Protein AF-A0A8S8XUP2-F1 (afdb_monomer)

Radius of gyration: 16.98 Å; Cα contacts (8 Å, |Δi|>4): 283; chains: 1; bounding box: 31×37×53 Å

Sequence (167 aa):
MHSVTLIAQPRSKTPFAKVSAMKTGKYEPRNSGTFGVMWFTDFGDKFWEACQGVDDSPKLRLRESGFDEMDWSVSFRFAGFKARITSVKYKGFFGKPGNSYMELKIGTQNPNDLMVFLQAFVEKFETPPWIMNNWKKLKLNVDLVKKKLYPNGPKEWEEKLQKKKLR

Mean predicted aligned error: 11.58 Å

Solvent-accessible surface area (backbone atoms only — not comparable to full-atom values): 9186 Å² total; per-residue (Å²): 120,43,71,50,71,42,44,28,44,36,87,36,66,46,42,25,28,35,46,69,38,25,60,76,25,42,89,45,79,35,97,72,80,92,74,67,49,30,53,44,14,44,60,47,49,45,50,48,57,42,42,55,75,72,20,95,75,52,41,39,31,53,75,50,70,55,94,48,56,51,36,34,34,36,39,38,40,40,84,78,35,44,34,34,44,31,37,44,64,82,50,84,74,86,93,53,35,83,31,32,38,35,39,37,41,38,33,26,82,51,63,66,60,52,51,54,51,51,52,57,41,50,70,66,36,100,69,70,59,47,71,56,89,49,56,70,64,50,49,57,49,48,58,52,48,45,50,70,77,33,77,86,54,76,63,74,58,55,53,53,53,51,60,60,71,74,106

pLDDT: mean 73.1, std 15.46, range [37.91, 91.94]

Secondary structure (DSSP, 8-state):
-EEEEEEE--S-S--EEEHHHHHTT---EES--SSSEEE-HHHHHHHHHHHHTT-SSPEEEEEEE-SSTT-EEEEEEETTEEEEEEEEE-SS-SS-GGGEEEEEEEEES-HHHHHHHHHHHHTT-SS--B--TTHHHHHHHHHHHHHHH-TT-SHHHHHHHHHHHT-

Nearest PDB structures (foldseek):
  6sh3-assembly1_A  TM=3.585E-01  e=3.087E-02  Saccharomyces cerevisiae
  5ygv-assembly1_A  TM=3.810E-01  e=2.796E-01  Arabidopsis thaliana
  6sh5-assembly1_A  TM=2.995E-01  e=1.087E-01  Saccharomyces cerevisiae
  4pn0-assembly1_A  TM=1.790E-01  e=8.686E-01  Schizosaccharomyces pombe
  3suz-assembly1_A  TM=2.163E-01  e=1.736E+00  Rattus norvegicus

Foldseek 3Di:
DDKFKWKFQAPDQDFKFQQVCLQVQHTDTDPDDDPRIARCGPLNVLLVVLLCVQAVRKGKHWDDDDPASQATKIWIDGPQKTKMKGKDADDDDDDDSRRIMIMIMMDGPDVVVVLVSVVSSCVSDPDGRTPRPQPVVSVVVVVVVQCVPCVPGDPPVVVVVVVVVVD

Structure (mmCIF, N/CA/C/O backbone):
data_AF-A0A8S8XUP2-F1
#
_entry.id   AF-A0A8S8XUP2-F1
#
loop_
_atom_site.group_PDB
_atom_site.id
_atom_site.type_symbol
_atom_site.label_atom_id
_atom_site.label_alt_id
_atom_site.label_comp_id
_atom_site.label_asym_id
_atom_site.label_entity_id
_atom_site.label_seq_id
_atom_site.pdbx_PDB_ins_code
_atom_site.Cartn_x
_atom_site.Cartn_y
_atom_site.Cartn_z
_atom_site.occupancy
_atom_site.B_iso_or_equiv
_atom_site.auth_seq_id
_atom_site.auth_comp_id
_atom_site.auth_asym_id
_atom_site.auth_atom_id
_atom_site.pdbx_PDB_model_num
ATOM 1 N N . MET A 1 1 ? -11.911 11.499 13.638 1.00 69.94 1 MET A N 1
ATOM 2 C CA . MET A 1 1 ? -11.374 10.456 12.733 1.00 69.94 1 MET A CA 1
ATOM 3 C C . MET A 1 1 ? -9.909 10.272 13.076 1.00 69.94 1 MET A C 1
ATOM 5 O O . MET A 1 1 ? -9.171 11.248 13.035 1.00 69.94 1 MET A O 1
ATOM 9 N N . HIS A 1 2 ? -9.514 9.071 13.487 1.00 80.88 2 HIS A N 1
ATOM 10 C CA . HIS A 1 2 ? -8.128 8.763 13.835 1.00 80.88 2 HIS A CA 1
ATOM 11 C C . HIS A 1 2 ? -7.375 8.402 12.563 1.00 80.88 2 HIS A C 1
ATOM 13 O O . HIS A 1 2 ? -7.920 7.694 11.717 1.00 80.88 2 HIS A O 1
ATOM 19 N N . SER A 1 3 ? -6.156 8.910 12.402 1.00 83.75 3 SER A N 1
ATOM 20 C CA . SER A 1 3 ? -5.353 8.630 11.215 1.00 83.75 3 SER A CA 1
ATOM 21 C C . SER A 1 3 ? -3.867 8.584 11.525 1.00 83.75 3 SER A C 1
ATOM 23 O O . SER A 1 3 ? -3.405 9.222 12.470 1.00 83.75 3 SER A O 1
ATOM 25 N N . VAL A 1 4 ? -3.141 7.809 10.727 1.00 83.62 4 VAL A N 1
ATOM 26 C CA . VAL A 1 4 ? -1.690 7.642 10.794 1.00 83.62 4 VAL A CA 1
ATOM 27 C C . VAL A 1 4 ? -1.132 7.730 9.382 1.00 83.62 4 VAL A C 1
ATOM 29 O O . VAL A 1 4 ? -1.714 7.183 8.443 1.00 83.62 4 VAL A O 1
ATOM 32 N N . THR A 1 5 ? 0.006 8.407 9.256 1.00 84.56 5 THR A N 1
ATOM 33 C CA . THR A 1 5 ? 0.792 8.468 8.023 1.00 84.56 5 THR A CA 1
ATOM 34 C C . THR A 1 5 ? 2.103 7.723 8.240 1.00 84.56 5 THR A C 1
ATOM 36 O O . THR A 1 5 ? 2.846 8.048 9.168 1.00 84.56 5 THR A O 1
ATOM 39 N N . LEU A 1 6 ? 2.389 6.737 7.394 1.00 82.88 6 LEU A N 1
ATOM 40 C CA . LEU A 1 6 ? 3.664 6.026 7.345 1.00 82.88 6 LEU A CA 1
ATOM 41 C C . LEU A 1 6 ? 4.415 6.444 6.085 1.00 82.88 6 LEU A C 1
ATOM 43 O O . LEU A 1 6 ? 3.814 6.525 5.017 1.00 82.88 6 LEU A O 1
ATOM 47 N N . ILE A 1 7 ? 5.718 6.685 6.215 1.00 81.06 7 ILE A N 1
ATOM 48 C CA . ILE A 1 7 ? 6.611 6.954 5.087 1.00 81.06 7 ILE A CA 1
ATOM 49 C C . ILE A 1 7 ? 7.641 5.833 5.057 1.00 81.06 7 ILE A C 1
ATOM 51 O O . ILE A 1 7 ? 8.375 5.639 6.028 1.00 81.06 7 ILE A O 1
ATOM 55 N N . ALA A 1 8 ? 7.665 5.081 3.964 1.00 78.69 8 ALA A N 1
ATOM 56 C CA . ALA A 1 8 ? 8.533 3.926 3.793 1.00 78.69 8 ALA A CA 1
ATOM 57 C C . ALA A 1 8 ? 9.361 4.048 2.521 1.00 78.69 8 ALA A C 1
ATOM 59 O O . ALA A 1 8 ? 8.888 4.566 1.510 1.00 78.69 8 ALA A O 1
ATOM 60 N N . GLN A 1 9 ? 10.581 3.527 2.559 1.00 79.88 9 GLN A N 1
ATOM 61 C CA . GLN A 1 9 ? 11.384 3.349 1.359 1.00 79.88 9 GLN A CA 1
ATOM 62 C C . GLN A 1 9 ? 11.236 1.891 0.905 1.00 79.88 9 GLN A C 1
ATOM 64 O O . GLN A 1 9 ? 11.562 0.993 1.682 1.00 79.88 9 GLN A O 1
ATOM 69 N N . PRO A 1 10 ? 10.732 1.616 -0.310 1.00 77.75 10 PRO A N 1
ATOM 70 C CA . PRO A 1 10 ? 10.572 0.241 -0.771 1.00 77.75 10 PRO A CA 1
ATOM 71 C C . PRO A 1 10 ? 11.938 -0.451 -0.880 1.00 77.75 10 PRO A C 1
ATOM 73 O O . PRO A 1 10 ? 12.929 0.170 -1.276 1.00 77.75 10 PRO A O 1
ATOM 76 N N . ARG A 1 11 ? 11.999 -1.741 -0.526 1.00 77.44 11 ARG A N 1
ATOM 77 C CA . ARG A 1 11 ? 13.235 -2.544 -0.598 1.00 77.44 11 ARG A CA 1
ATOM 78 C C . ARG A 1 11 ? 13.338 -3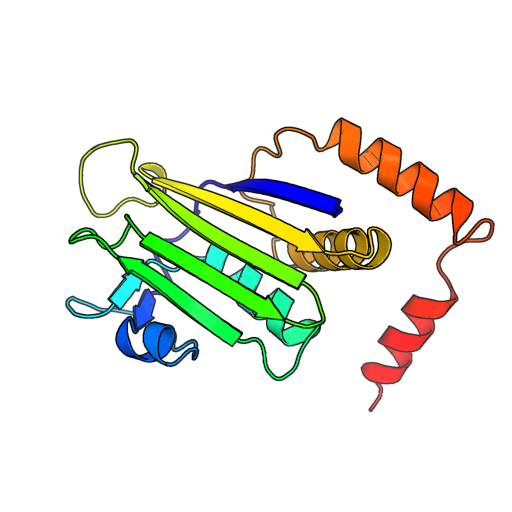.292 -1.919 1.00 77.44 11 ARG A C 1
ATOM 80 O O . ARG A 1 11 ? 14.439 -3.470 -2.435 1.00 77.44 11 ARG A O 1
ATOM 87 N N . SER A 1 12 ? 12.196 -3.685 -2.482 1.00 80.94 12 SER A N 1
ATOM 88 C CA . SER A 1 12 ? 12.108 -4.379 -3.766 1.00 80.94 12 SER A CA 1
ATOM 89 C C . SER A 1 12 ? 11.296 -3.587 -4.791 1.00 80.94 12 SER A C 1
ATOM 91 O O . SER A 1 12 ? 10.421 -2.794 -4.447 1.00 80.94 12 SER A O 1
ATOM 93 N N . LYS A 1 13 ? 11.578 -3.828 -6.078 1.00 78.81 13 LYS A N 1
ATOM 94 C CA . LYS A 1 13 ? 10.770 -3.326 -7.208 1.00 78.81 13 LYS A CA 1
ATOM 95 C C . LYS A 1 13 ? 9.539 -4.193 -7.474 1.00 78.81 13 LYS A C 1
ATOM 97 O O . LYS A 1 13 ? 8.651 -3.782 -8.209 1.00 78.81 13 LYS A O 1
ATOM 102 N N . THR A 1 14 ? 9.505 -5.393 -6.905 1.00 79.06 14 THR A N 1
ATOM 103 C CA . THR A 1 14 ? 8.435 -6.373 -7.083 1.00 79.06 14 THR A CA 1
ATOM 104 C C . THR A 1 14 ? 7.606 -6.507 -5.805 1.00 79.06 14 THR A C 1
ATOM 106 O O . THR A 1 14 ? 8.126 -6.233 -4.720 1.00 79.06 14 THR A O 1
ATOM 109 N N . PRO A 1 15 ? 6.345 -6.954 -5.918 1.00 83.44 15 PRO A N 1
ATOM 110 C CA . PRO A 1 15 ? 5.625 -7.277 -7.158 1.00 83.44 15 PRO A CA 1
ATOM 111 C C . PRO A 1 15 ? 5.188 -6.047 -7.968 1.00 83.44 15 PRO A C 1
ATOM 113 O O . PRO A 1 15 ? 5.014 -4.941 -7.446 1.00 83.44 15 PRO A O 1
ATOM 116 N N . PHE A 1 16 ? 4.976 -6.266 -9.265 1.00 86.56 16 PHE A N 1
ATOM 117 C CA . PHE A 1 16 ? 4.262 -5.329 -10.130 1.00 86.56 16 PHE A CA 1
ATOM 118 C C . PHE A 1 16 ? 2.760 -5.614 -10.053 1.00 86.56 16 PHE A C 1
ATOM 120 O O . PHE A 1 16 ? 2.373 -6.770 -9.938 1.00 86.56 16 PHE A O 1
ATOM 127 N N . ALA A 1 17 ? 1.903 -4.602 -10.146 1.00 88.19 17 ALA A N 1
ATOM 128 C CA . ALA A 1 17 ? 0.452 -4.772 -10.172 1.00 88.19 17 ALA A CA 1
ATOM 129 C C . ALA A 1 17 ? -0.124 -4.364 -11.526 1.00 88.19 17 ALA A C 1
ATOM 131 O O . ALA A 1 17 ? 0.273 -3.350 -12.100 1.00 88.19 17 ALA A O 1
ATOM 132 N N . LYS A 1 18 ? -1.097 -5.122 -12.036 1.00 88.25 18 LYS A N 1
ATOM 133 C CA . LYS A 1 18 ? -1.780 -4.770 -13.285 1.00 88.25 18 LYS A CA 1
ATOM 134 C C . LYS A 1 18 ? -2.673 -3.543 -13.083 1.00 88.25 18 LYS A C 1
ATOM 136 O O . LYS A 1 18 ? -3.657 -3.591 -12.345 1.00 88.25 18 LYS A O 1
ATOM 141 N N . VAL A 1 19 ? -2.392 -2.460 -13.805 1.00 86.19 19 VAL A N 1
ATOM 142 C CA . VAL A 1 19 ? -3.120 -1.183 -13.694 1.00 86.19 19 VAL A CA 1
ATOM 143 C C . VAL A 1 19 ? -4.616 -1.365 -13.966 1.00 86.19 19 VAL A C 1
ATOM 145 O O . VAL A 1 19 ? -5.454 -0.814 -13.252 1.00 86.19 19 VAL A O 1
ATOM 148 N N . SER A 1 20 ? -4.977 -2.177 -14.966 1.00 85.75 20 SER A N 1
ATOM 149 C CA . SER A 1 20 ? -6.383 -2.443 -15.294 1.00 85.75 20 SER A CA 1
ATOM 150 C C . SER A 1 20 ? -7.124 -3.156 -14.158 1.00 85.75 20 SER A C 1
ATOM 152 O O . SER A 1 20 ? -8.260 -2.797 -13.861 1.00 85.75 20 SER A O 1
ATOM 154 N N . ALA A 1 21 ? -6.478 -4.118 -13.488 1.00 85.12 21 ALA A N 1
ATOM 155 C CA . ALA A 1 21 ? -7.066 -4.820 -12.349 1.00 85.12 21 ALA A CA 1
ATOM 156 C C . ALA A 1 21 ? -7.310 -3.841 -11.192 1.00 85.12 21 ALA A C 1
ATOM 158 O O . ALA A 1 21 ? -8.422 -3.771 -10.663 1.00 85.12 21 ALA A O 1
ATOM 159 N N . MET A 1 22 ? -6.327 -2.983 -10.906 1.00 83.25 22 MET A N 1
ATOM 160 C CA . MET A 1 22 ? -6.403 -1.978 -9.841 1.00 83.25 22 MET A CA 1
ATOM 161 C C . MET A 1 22 ? -7.509 -0.938 -10.081 1.00 83.25 22 MET A C 1
ATOM 163 O O . MET A 1 22 ? -8.150 -0.470 -9.137 1.00 83.25 22 MET A O 1
ATOM 167 N N . LYS A 1 23 ? -7.789 -0.593 -11.347 1.00 81.62 23 LYS A N 1
ATOM 168 C CA . LYS A 1 23 ? -8.928 0.264 -11.730 1.00 81.62 23 LYS A CA 1
ATOM 169 C C . LYS A 1 23 ? -10.279 -0.406 -11.471 1.00 81.62 23 LYS A C 1
ATOM 171 O O . LYS A 1 23 ? -11.218 0.270 -11.063 1.00 81.62 23 LYS A O 1
ATOM 176 N N . THR A 1 24 ? -10.361 -1.723 -11.657 1.00 80.75 24 THR A N 1
ATOM 177 C CA . THR A 1 24 ? -11.552 -2.531 -11.324 1.00 80.75 24 THR A CA 1
ATOM 178 C C . THR A 1 24 ? -11.632 -2.926 -9.846 1.00 80.75 24 THR A C 1
ATOM 180 O O . THR A 1 24 ? -12.571 -3.599 -9.431 1.00 80.75 24 THR A O 1
ATOM 183 N N . GLY A 1 25 ? -10.649 -2.503 -9.050 1.00 75.94 25 GLY A N 1
ATOM 184 C CA . GLY A 1 25 ? -10.554 -2.756 -7.620 1.00 75.94 25 GLY A CA 1
ATOM 185 C C . GLY A 1 25 ? -10.080 -4.139 -7.214 1.00 75.94 25 GLY A C 1
ATOM 186 O O . GLY A 1 25 ? -10.326 -4.557 -6.086 1.00 75.94 25 GLY A O 1
ATOM 187 N N . LYS A 1 26 ? -9.364 -4.813 -8.113 1.00 81.62 26 LYS A N 1
ATOM 188 C CA . LYS A 1 26 ? -8.681 -6.082 -7.868 1.00 81.62 26 LYS A CA 1
ATOM 189 C C . LYS A 1 26 ? -7.173 -5.868 -7.779 1.00 81.62 26 LYS A C 1
ATOM 191 O O . LYS A 1 26 ? -6.638 -4.946 -8.392 1.00 81.62 26 LYS A O 1
ATOM 196 N N . TYR A 1 27 ? -6.496 -6.756 -7.062 1.00 85.19 27 TYR A N 1
ATOM 197 C CA . TYR A 1 27 ? -5.041 -6.843 -7.040 1.00 85.19 27 TYR A CA 1
ATOM 198 C C . TYR A 1 27 ? -4.588 -8.062 -7.850 1.00 85.19 27 TYR A C 1
ATOM 200 O O . TYR A 1 27 ? -5.034 -9.175 -7.590 1.00 85.19 27 TYR A O 1
ATOM 208 N N . GLU A 1 28 ? -3.724 -7.846 -8.843 1.00 86.69 28 GLU A N 1
ATOM 209 C CA . GLU A 1 28 ? -3.133 -8.909 -9.666 1.00 86.69 28 GLU A CA 1
ATOM 210 C C . GLU A 1 28 ? -1.612 -8.700 -9.750 1.00 86.69 28 GLU A C 1
ATOM 212 O O . GLU A 1 28 ? -1.172 -7.850 -10.541 1.00 86.69 28 GLU A O 1
ATOM 217 N N . PRO A 1 29 ? -0.812 -9.433 -8.946 1.00 86.19 29 PRO A N 1
ATOM 218 C CA . PRO A 1 29 ? 0.638 -9.322 -8.961 1.00 86.19 29 PRO A CA 1
ATOM 219 C C . PRO A 1 29 ? 1.249 -9.956 -10.216 1.00 86.19 29 PRO A C 1
ATOM 221 O O . PRO A 1 29 ? 0.735 -10.922 -10.785 1.00 86.19 29 PRO A O 1
ATOM 224 N N . ARG A 1 30 ? 2.383 -9.413 -10.650 1.00 84.06 30 ARG A N 1
ATOM 225 C CA . ARG A 1 30 ? 3.199 -9.893 -11.765 1.00 84.06 30 ARG A CA 1
ATOM 226 C C . ARG A 1 30 ? 4.674 -9.855 -11.379 1.00 84.06 30 ARG A C 1
ATOM 228 O O . ARG A 1 30 ? 5.123 -8.944 -10.684 1.00 84.06 30 ARG A O 1
ATOM 235 N N . ASN A 1 31 ? 5.424 -10.830 -11.892 1.00 74.12 31 ASN A N 1
ATOM 236 C CA . ASN A 1 31 ? 6.868 -10.957 -11.668 1.00 74.12 31 ASN A CA 1
ATOM 237 C C . ASN A 1 31 ? 7.703 -10.177 -12.698 1.00 74.12 31 ASN A C 1
ATOM 239 O O . ASN A 1 31 ? 8.895 -9.970 -12.497 1.00 74.12 31 ASN A O 1
ATOM 243 N N . SER A 1 32 ? 7.082 -9.730 -13.791 1.00 74.25 32 SER A N 1
ATOM 244 C CA . SER A 1 32 ? 7.697 -8.927 -14.848 1.00 74.25 32 SER A CA 1
ATOM 245 C C . SER A 1 32 ? 6.649 -8.040 -15.523 1.00 74.25 32 SER A C 1
ATOM 247 O O . SER A 1 32 ? 5.445 -8.301 -15.424 1.00 74.25 32 SER A O 1
ATOM 249 N N . GLY A 1 33 ? 7.090 -7.001 -16.228 1.00 63.56 33 GLY A N 1
ATOM 250 C CA . GLY A 1 33 ? 6.214 -6.231 -17.104 1.00 63.56 33 GLY A CA 1
ATOM 251 C C . GLY A 1 33 ? 6.906 -5.035 -17.750 1.00 63.56 33 GLY A C 1
ATOM 252 O O . GLY A 1 33 ? 7.920 -4.557 -17.252 1.00 63.56 33 GLY A O 1
ATOM 253 N N . THR A 1 34 ? 6.349 -4.600 -18.879 1.00 62.19 34 THR A N 1
ATOM 254 C CA . THR A 1 34 ? 6.799 -3.440 -19.670 1.00 62.19 34 THR A CA 1
ATOM 255 C C . THR A 1 34 ? 5.667 -2.461 -19.986 1.00 62.19 34 THR A C 1
ATOM 257 O O . THR A 1 34 ? 5.932 -1.285 -20.188 1.00 62.19 34 THR A O 1
ATOM 260 N N . PHE A 1 35 ? 4.401 -2.905 -20.008 1.00 71.75 35 PHE A N 1
ATOM 261 C CA . PHE A 1 35 ? 3.244 -2.039 -20.268 1.00 71.75 35 PHE A CA 1
ATOM 262 C C . PHE A 1 35 ? 2.047 -2.406 -19.389 1.00 71.75 35 PHE A C 1
ATOM 264 O O . PHE A 1 35 ? 1.743 -3.581 -19.178 1.00 71.75 35 PHE A O 1
ATOM 271 N N . GLY A 1 36 ? 1.335 -1.389 -18.895 1.00 77.62 36 GLY A N 1
ATOM 272 C CA . GLY A 1 36 ? 0.096 -1.569 -18.129 1.00 77.62 36 GLY A CA 1
ATOM 273 C C . GLY A 1 36 ? 0.287 -2.170 -16.732 1.00 77.62 36 GLY A C 1
ATOM 274 O O . GLY A 1 36 ? -0.688 -2.619 -16.120 1.00 77.62 36 GLY A O 1
ATOM 275 N N . VAL A 1 37 ? 1.520 -2.174 -16.226 1.00 84.06 37 VAL A N 1
ATOM 276 C CA . VAL A 1 37 ? 1.859 -2.546 -14.853 1.00 84.06 37 VAL A CA 1
ATOM 277 C C . VAL A 1 37 ? 2.360 -1.325 -14.085 1.00 84.06 37 VAL A C 1
ATOM 279 O O . VAL A 1 37 ? 2.894 -0.392 -14.670 1.00 84.06 37 VAL A O 1
ATOM 282 N N . MET A 1 38 ? 2.158 -1.327 -12.774 1.00 84.88 38 MET A N 1
ATOM 283 C CA . MET A 1 38 ? 2.696 -0.334 -11.845 1.00 84.88 38 MET A CA 1
ATOM 284 C C . MET A 1 38 ? 3.538 -1.043 -10.792 1.00 84.88 38 MET A C 1
ATOM 286 O O . MET A 1 38 ? 3.267 -2.194 -10.445 1.00 84.88 38 MET A O 1
ATOM 290 N N . TRP A 1 39 ? 4.543 -0.374 -10.248 1.00 85.06 39 TRP A N 1
ATOM 291 C CA . TRP A 1 39 ? 5.364 -0.954 -9.193 1.00 85.06 39 TRP A CA 1
ATOM 292 C C . TRP A 1 39 ? 4.642 -0.814 -7.867 1.00 85.06 39 TRP A C 1
ATOM 294 O O . TRP A 1 39 ? 4.659 0.245 -7.245 1.00 85.06 39 TRP A O 1
ATOM 304 N N . PHE A 1 40 ? 3.993 -1.885 -7.426 1.00 85.25 40 PHE A N 1
ATOM 305 C CA . PHE A 1 40 ? 3.325 -1.883 -6.133 1.00 85.25 40 PHE A CA 1
ATOM 306 C C . PHE A 1 40 ? 4.320 -2.098 -4.985 1.00 85.25 40 PHE A C 1
ATOM 308 O O . PHE A 1 40 ? 4.083 -1.614 -3.878 1.00 85.25 40 PHE A O 1
ATOM 315 N N . THR A 1 41 ? 5.487 -2.687 -5.295 1.00 85.25 41 THR A N 1
ATOM 316 C CA . THR A 1 41 ? 6.636 -2.937 -4.401 1.00 85.25 41 THR A CA 1
ATOM 317 C C . THR A 1 41 ? 6.306 -3.868 -3.235 1.00 85.25 41 THR A C 1
ATOM 319 O O . THR A 1 41 ? 5.145 -4.201 -2.995 1.00 85.25 41 THR A O 1
ATOM 322 N N . ASP A 1 42 ? 7.328 -4.271 -2.479 1.00 85.75 42 ASP A N 1
ATOM 323 C CA . ASP A 1 42 ? 7.163 -5.115 -1.292 1.00 85.75 42 ASP A CA 1
ATOM 324 C C . ASP A 1 42 ? 6.268 -4.446 -0.241 1.00 85.75 42 ASP A C 1
ATOM 326 O O . ASP A 1 42 ? 5.472 -5.106 0.422 1.00 85.75 42 ASP A O 1
ATOM 330 N N . PHE A 1 43 ? 6.345 -3.118 -0.127 1.00 86.06 43 PHE A N 1
ATOM 331 C CA . PHE A 1 43 ? 5.528 -2.360 0.813 1.00 86.06 43 PHE A CA 1
ATOM 332 C C . PHE A 1 43 ? 4.026 -2.455 0.504 1.00 86.06 43 PHE A C 1
ATOM 334 O O . PHE A 1 43 ? 3.227 -2.725 1.404 1.00 86.06 43 PHE A O 1
ATOM 341 N N . GLY A 1 44 ? 3.635 -2.235 -0.756 1.00 87.69 44 GLY A N 1
ATOM 342 C CA . GLY A 1 44 ? 2.234 -2.304 -1.172 1.00 87.69 44 GLY A CA 1
ATOM 343 C C . GLY A 1 44 ? 1.672 -3.718 -1.053 1.00 87.69 44 GLY A C 1
ATOM 344 O O . GLY A 1 44 ? 0.552 -3.891 -0.577 1.00 87.69 44 GLY A O 1
ATOM 345 N N . ASP A 1 45 ? 2.466 -4.725 -1.416 1.00 88.19 45 ASP A N 1
ATOM 346 C CA . ASP A 1 45 ? 2.079 -6.135 -1.334 1.00 88.19 45 ASP A CA 1
ATOM 347 C C . ASP A 1 45 ? 1.815 -6.580 0.109 1.00 88.19 45 ASP A C 1
ATOM 349 O O . ASP A 1 45 ? 0.734 -7.069 0.430 1.00 88.19 45 ASP A O 1
ATOM 353 N N . LYS A 1 46 ? 2.732 -6.280 1.036 1.00 88.31 46 LYS A N 1
ATOM 354 C CA . LYS A 1 46 ? 2.517 -6.564 2.464 1.00 88.31 46 LYS A CA 1
ATOM 355 C C . LYS A 1 46 ? 1.340 -5.800 3.053 1.00 88.31 46 LYS A C 1
ATOM 357 O O . LYS A 1 46 ? 0.646 -6.317 3.930 1.00 88.31 46 LYS A O 1
ATOM 362 N N . PHE A 1 47 ? 1.081 -4.586 2.570 1.00 88.88 47 PHE A N 1
ATOM 363 C CA . PHE A 1 47 ? -0.109 -3.845 2.972 1.00 88.88 47 PHE A CA 1
ATOM 364 C C . PHE A 1 47 ? -1.384 -4.533 2.479 1.00 88.88 47 PHE A C 1
ATOM 366 O O . PHE A 1 47 ? -2.351 -4.649 3.233 1.00 88.88 47 PHE A O 1
ATOM 373 N N . TRP A 1 48 ? -1.380 -5.023 1.242 1.00 88.12 48 TRP A N 1
ATOM 374 C CA . TRP A 1 48 ? -2.489 -5.783 0.685 1.00 88.12 48 TRP A CA 1
ATOM 375 C C . TRP A 1 48 ? -2.732 -7.092 1.445 1.00 88.12 48 TRP A C 1
ATOM 377 O O . TRP A 1 48 ? -3.865 -7.342 1.855 1.00 88.12 48 TRP A O 1
ATOM 387 N N . GLU A 1 49 ? -1.680 -7.862 1.744 1.00 87.81 49 GLU A N 1
ATOM 388 C CA . GLU A 1 49 ? -1.764 -9.060 2.592 1.00 87.81 49 GLU A CA 1
ATOM 389 C C . GLU A 1 49 ? -2.372 -8.749 3.970 1.00 87.81 49 GLU A C 1
ATOM 391 O O . GLU A 1 49 ? -3.167 -9.528 4.499 1.00 87.81 49 GLU A O 1
ATOM 396 N N . ALA A 1 50 ? -2.003 -7.616 4.580 1.00 87.50 50 ALA A N 1
ATOM 397 C CA . ALA A 1 50 ? -2.569 -7.192 5.859 1.00 87.50 50 ALA A CA 1
ATOM 398 C C . ALA A 1 50 ? -4.057 -6.829 5.736 1.00 87.50 50 ALA A C 1
ATOM 400 O O . ALA A 1 50 ? -4.842 -7.182 6.613 1.00 87.50 50 ALA A O 1
ATOM 401 N N . CYS A 1 51 ? -4.464 -6.177 4.642 1.00 86.25 51 CYS A N 1
ATOM 402 C CA . CYS A 1 51 ? -5.873 -5.877 4.379 1.00 86.25 51 CYS A CA 1
ATOM 403 C C . CYS A 1 51 ? -6.701 -7.158 4.224 1.00 86.25 51 CYS A C 1
ATOM 405 O O . CYS A 1 51 ? -7.757 -7.265 4.841 1.00 86.25 51 CYS A O 1
ATOM 407 N N . GLN A 1 52 ? -6.201 -8.134 3.460 1.00 84.81 52 GLN A N 1
ATOM 408 C CA . GLN A 1 52 ? -6.866 -9.428 3.260 1.00 84.81 52 GLN A CA 1
ATOM 409 C C . GLN A 1 52 ? -6.983 -10.251 4.551 1.00 84.81 52 GLN A C 1
ATOM 411 O O . GLN A 1 52 ? -7.888 -11.063 4.686 1.00 84.81 52 GLN A O 1
ATOM 416 N N . GLY A 1 53 ? -6.090 -10.040 5.523 1.00 82.75 53 GLY A N 1
ATOM 417 C CA . GLY A 1 53 ? -6.202 -10.671 6.840 1.00 82.75 53 GLY A CA 1
ATOM 418 C C . GLY A 1 53 ? -7.333 -10.112 7.716 1.00 82.75 53 GLY A C 1
ATOM 419 O O . GLY A 1 53 ? -7.705 -10.750 8.700 1.00 82.75 53 GLY A O 1
ATOM 420 N N . VAL A 1 54 ? -7.858 -8.927 7.387 1.00 80.25 54 VAL A N 1
ATOM 421 C CA . VAL A 1 54 ? -8.879 -8.211 8.176 1.00 80.25 54 VAL A CA 1
ATOM 422 C C . VAL A 1 54 ? -10.233 -8.159 7.462 1.00 80.25 54 VAL A C 1
ATOM 424 O O . VAL A 1 54 ? -11.269 -8.148 8.122 1.00 80.25 54 VAL A O 1
ATOM 427 N N . ASP A 1 55 ? -10.236 -8.129 6.132 1.00 81.00 55 ASP A N 1
ATOM 428 C CA . ASP A 1 55 ? -11.427 -8.092 5.284 1.00 81.00 55 ASP A CA 1
ATOM 429 C C . ASP A 1 55 ? -11.231 -9.062 4.116 1.00 81.00 55 ASP A C 1
ATOM 431 O O . ASP A 1 55 ? -10.197 -9.018 3.451 1.00 81.00 55 ASP A O 1
ATOM 435 N N . ASP A 1 56 ? -12.229 -9.897 3.834 1.00 75.25 56 ASP A N 1
ATOM 436 C CA . ASP A 1 56 ? -12.199 -10.839 2.709 1.00 75.25 56 ASP A CA 1
ATOM 437 C C . ASP A 1 56 ? -12.458 -10.138 1.358 1.00 75.25 56 ASP A C 1
ATOM 439 O O . ASP A 1 56 ? -12.232 -10.706 0.288 1.00 75.25 56 ASP A O 1
ATOM 443 N N . SER A 1 57 ? -12.930 -8.886 1.383 1.00 77.69 57 SER A N 1
ATOM 444 C CA . SER A 1 57 ? -13.349 -8.125 0.199 1.00 77.69 57 SER A CA 1
ATOM 445 C C . SER A 1 57 ? -12.789 -6.689 0.123 1.00 77.69 57 SER A C 1
ATOM 447 O O . SER A 1 57 ? -13.533 -5.745 -0.184 1.00 77.69 57 SER A O 1
ATOM 449 N N . PRO A 1 58 ? -11.476 -6.472 0.353 1.00 79.81 58 PRO A N 1
ATOM 450 C CA . PRO A 1 58 ? -10.899 -5.135 0.359 1.00 79.81 58 PRO A CA 1
ATOM 451 C C . PRO A 1 58 ? -11.062 -4.485 -1.019 1.00 79.81 58 PRO A C 1
ATOM 453 O O . PRO A 1 58 ? -10.677 -5.035 -2.051 1.00 79.81 58 PRO A O 1
ATOM 456 N N . LYS A 1 59 ? -11.634 -3.278 -1.046 1.00 79.00 59 LYS A N 1
ATOM 457 C CA . LYS A 1 59 ? -11.853 -2.529 -2.285 1.00 79.00 59 LYS A CA 1
ATOM 458 C C . LYS A 1 59 ? -10.663 -1.641 -2.568 1.00 79.00 59 LYS A C 1
ATOM 460 O O . LYS A 1 59 ? -10.401 -0.677 -1.841 1.00 79.00 59 LYS A O 1
ATOM 465 N N . LEU A 1 60 ? -9.999 -1.929 -3.675 1.00 81.31 60 LEU A N 1
ATOM 466 C CA . LEU A 1 60 ? -8.917 -1.118 -4.195 1.00 81.31 60 LEU A CA 1
ATOM 467 C C . LEU A 1 60 ? -9.456 -0.130 -5.238 1.00 81.31 60 LEU A C 1
ATOM 469 O O . LEU A 1 60 ? -10.422 -0.406 -5.940 1.00 81.31 60 LEU A O 1
ATOM 473 N N . ARG A 1 61 ? -8.881 1.064 -5.336 1.00 80.69 61 ARG A N 1
ATOM 474 C CA . ARG A 1 61 ? -9.161 1.971 -6.449 1.00 80.69 61 ARG A CA 1
ATOM 475 C C . ARG A 1 61 ? -7.935 2.802 -6.764 1.00 80.69 61 ARG A C 1
ATOM 477 O O . ARG A 1 61 ? -7.579 3.698 -5.995 1.00 80.69 61 ARG A O 1
ATOM 484 N N . LEU A 1 62 ? -7.341 2.549 -7.924 1.00 80.81 62 LEU A N 1
ATOM 485 C CA . LEU A 1 62 ? -6.356 3.457 -8.499 1.00 80.81 62 LEU A CA 1
ATOM 486 C C . LEU A 1 62 ? -7.029 4.808 -8.787 1.00 80.81 62 LEU A C 1
ATOM 488 O O . LEU A 1 62 ? -8.070 4.862 -9.445 1.00 80.81 62 LEU A O 1
ATOM 492 N N . ARG A 1 63 ? -6.480 5.887 -8.224 1.00 77.69 63 ARG A N 1
ATOM 493 C CA . ARG A 1 63 ? -6.993 7.254 -8.396 1.00 77.69 63 ARG A CA 1
ATOM 494 C C . ARG A 1 63 ? -6.311 7.952 -9.551 1.00 77.69 63 ARG A C 1
ATOM 496 O O . ARG A 1 63 ? -6.988 8.530 -10.391 1.00 77.69 63 ARG A O 1
ATOM 503 N N . GLU A 1 64 ? -4.995 7.864 -9.556 1.00 73.62 64 GLU A N 1
ATOM 504 C CA . GLU A 1 64 ? -4.123 8.561 -10.478 1.00 73.62 64 GLU A CA 1
ATOM 505 C C . GLU A 1 64 ? -2.908 7.677 -10.733 1.00 73.62 64 GLU A C 1
ATOM 507 O O . GLU A 1 64 ? -2.426 6.989 -9.827 1.00 73.62 64 GLU A O 1
ATOM 512 N N . SER A 1 65 ? -2.466 7.667 -11.982 1.00 68.19 65 SER A N 1
ATOM 513 C CA . SER A 1 65 ? -1.227 7.040 -12.417 1.00 68.19 65 SER A CA 1
ATOM 514 C C . SER A 1 65 ? -0.609 7.962 -13.453 1.00 68.19 65 SER A C 1
ATOM 516 O O . SER A 1 65 ? -1.248 8.222 -14.478 1.00 68.19 65 SER A O 1
ATOM 518 N N . GLY A 1 66 ? 0.590 8.456 -13.174 1.00 63.16 66 GLY A N 1
ATOM 519 C CA . GLY A 1 66 ? 1.391 9.186 -14.139 1.00 63.16 66 GLY A CA 1
ATOM 520 C C . GLY A 1 66 ? 1.880 8.278 -15.268 1.00 63.16 66 GLY A C 1
ATOM 521 O O . GLY A 1 66 ? 1.572 7.086 -15.334 1.00 63.16 66 GLY A O 1
ATOM 522 N N . PHE A 1 67 ? 2.667 8.855 -16.174 1.00 59.34 67 PHE A N 1
ATOM 523 C CA . PHE A 1 67 ? 3.394 8.084 -17.187 1.00 59.34 67 PHE A CA 1
ATOM 524 C C . PHE A 1 67 ? 4.506 7.220 -16.560 1.00 59.34 67 PHE A C 1
ATOM 526 O O . PHE A 1 67 ? 4.931 6.230 -17.148 1.00 59.34 67 PHE A O 1
ATOM 533 N N . ASP A 1 68 ? 4.969 7.593 -15.363 1.00 66.94 68 ASP A N 1
ATOM 534 C CA . ASP A 1 68 ? 5.990 6.877 -14.603 1.00 66.94 68 ASP A CA 1
ATOM 535 C C . ASP A 1 68 ? 5.356 5.780 -13.730 1.00 66.94 68 ASP A C 1
ATOM 537 O O . ASP A 1 68 ? 4.369 6.003 -13.028 1.00 66.94 68 ASP A O 1
ATOM 541 N N . GLU A 1 69 ? 5.962 4.594 -13.729 1.00 70.94 69 GLU A N 1
ATOM 542 C CA . GLU A 1 69 ? 5.526 3.412 -12.975 1.00 70.94 69 GLU A CA 1
ATOM 543 C C . GLU A 1 69 ? 5.569 3.614 -11.443 1.00 70.94 69 GLU A C 1
ATOM 545 O O . GLU A 1 69 ? 5.022 2.790 -10.701 1.00 70.94 69 GLU A O 1
ATOM 550 N N . MET A 1 70 ? 6.198 4.708 -10.988 1.00 74.00 70 MET A N 1
ATOM 551 C CA . MET A 1 70 ? 6.408 5.105 -9.587 1.00 74.00 70 MET A CA 1
ATOM 552 C C . MET A 1 70 ? 5.706 6.405 -9.170 1.00 74.00 70 MET A C 1
ATOM 554 O O . MET A 1 70 ? 5.935 6.886 -8.063 1.00 74.00 70 MET A O 1
ATOM 558 N N . ASP A 1 71 ? 4.870 6.987 -10.030 1.00 78.62 71 ASP A N 1
ATOM 559 C CA . ASP A 1 71 ? 4.063 8.161 -9.686 1.00 78.62 71 ASP A CA 1
ATOM 560 C C . ASP A 1 71 ? 2.581 7.794 -9.743 1.00 78.62 71 ASP A C 1
ATOM 562 O O . ASP A 1 71 ? 1.945 7.774 -10.800 1.00 78.62 71 ASP A O 1
ATOM 566 N N . TRP A 1 72 ? 2.044 7.374 -8.601 1.00 85.50 72 TRP A N 1
ATOM 567 C CA . TRP A 1 72 ? 0.684 6.858 -8.532 1.00 85.50 72 TRP A CA 1
ATOM 568 C C . TRP A 1 72 ? 0.078 6.993 -7.143 1.00 85.50 72 TRP A C 1
ATOM 570 O O . TRP A 1 72 ? 0.766 7.020 -6.122 1.00 85.50 72 TRP A O 1
ATOM 580 N N . SER A 1 73 ? -1.255 6.994 -7.097 1.00 88.31 73 SER A N 1
ATOM 581 C CA . SER A 1 73 ? -2.011 6.966 -5.847 1.00 88.31 73 SER A CA 1
ATOM 582 C C . SER A 1 73 ? -3.150 5.957 -5.899 1.00 88.31 73 SER A C 1
ATOM 584 O O . SER A 1 73 ? -4.020 5.994 -6.775 1.00 88.31 73 SER A O 1
ATOM 586 N N . VAL A 1 74 ? -3.184 5.063 -4.913 1.00 87.94 74 VAL A N 1
ATOM 587 C CA . VAL A 1 74 ? -4.209 4.032 -4.755 1.00 87.94 74 VAL A CA 1
ATOM 588 C C . VAL A 1 74 ? -4.968 4.279 -3.460 1.00 87.94 74 VAL A C 1
ATOM 590 O O . VAL A 1 74 ? -4.390 4.375 -2.381 1.00 87.94 74 VAL A O 1
ATOM 593 N N . SER A 1 75 ? -6.290 4.385 -3.559 1.00 88.31 75 SER A N 1
ATOM 594 C CA . SER A 1 75 ? -7.182 4.408 -2.400 1.00 88.31 75 SER A CA 1
ATOM 595 C C . SER A 1 75 ? -7.658 2.997 -2.073 1.00 88.31 75 SER A C 1
ATOM 597 O O . SER A 1 75 ? -8.033 2.248 -2.969 1.00 88.31 75 SER A O 1
ATOM 599 N N . PHE A 1 76 ? -7.734 2.680 -0.788 1.00 87.06 76 PHE A N 1
ATOM 600 C CA . PHE A 1 76 ? -8.238 1.417 -0.269 1.00 87.06 76 PHE A CA 1
ATOM 601 C C . PHE A 1 76 ? -9.387 1.682 0.698 1.00 87.06 76 PHE A C 1
ATOM 603 O O . PHE A 1 76 ? -9.380 2.660 1.457 1.00 87.06 76 PHE A O 1
ATOM 610 N N . ARG A 1 77 ? -10.384 0.802 0.677 1.00 85.38 77 ARG A N 1
ATOM 611 C CA . ARG A 1 77 ? -11.424 0.718 1.702 1.00 85.38 77 ARG A CA 1
ATOM 612 C C . ARG A 1 77 ? -11.598 -0.738 2.101 1.00 85.38 77 ARG A C 1
ATOM 614 O O . ARG A 1 77 ? -11.831 -1.568 1.230 1.00 85.38 77 ARG A O 1
ATOM 621 N N . PHE A 1 78 ? -11.502 -1.014 3.391 1.00 84.38 78 PHE A N 1
ATOM 622 C CA . PHE A 1 78 ? -11.636 -2.355 3.959 1.00 84.38 78 PHE A CA 1
ATOM 623 C C . PHE A 1 78 ? -12.087 -2.227 5.415 1.00 84.38 78 PHE A C 1
ATOM 625 O O . PHE A 1 78 ? -11.678 -1.268 6.056 1.00 84.38 78 PHE A O 1
ATOM 632 N N . ALA A 1 79 ? -12.944 -3.114 5.924 1.00 82.38 79 ALA A N 1
ATOM 633 C CA . ALA A 1 79 ? -13.355 -3.213 7.337 1.00 82.38 79 ALA A CA 1
ATOM 634 C C . ALA A 1 79 ? -13.564 -1.869 8.095 1.00 82.38 79 ALA A C 1
ATOM 636 O O . ALA A 1 79 ? -13.151 -1.713 9.240 1.00 82.38 79 ALA A O 1
ATOM 637 N N . GLY A 1 80 ? -14.161 -0.853 7.455 1.00 83.00 80 GLY A N 1
ATOM 638 C CA . GLY A 1 80 ? -14.377 0.480 8.056 1.00 83.00 80 GLY A CA 1
ATOM 639 C C . GLY A 1 80 ? -13.175 1.442 8.015 1.00 83.00 80 GLY A C 1
ATOM 640 O O . GLY A 1 80 ? -13.303 2.621 8.356 1.00 83.00 80 GLY A O 1
ATOM 641 N N . PHE A 1 81 ? -12.028 0.989 7.519 1.00 87.06 81 PHE A N 1
ATOM 642 C CA . PHE A 1 81 ? -10.851 1.795 7.227 1.00 87.06 81 PHE A CA 1
ATOM 643 C C . PHE A 1 81 ? -10.943 2.486 5.869 1.00 87.06 81 PHE A C 1
ATOM 645 O O . PHE A 1 81 ? -11.479 1.974 4.880 1.00 87.06 81 PHE A O 1
ATOM 652 N N . LYS A 1 82 ? -10.338 3.668 5.809 1.00 91.50 82 LYS A N 1
ATOM 653 C CA . LYS A 1 82 ? -9.987 4.362 4.573 1.00 91.50 82 LYS A CA 1
ATOM 654 C C . LYS A 1 82 ? -8.478 4.500 4.555 1.00 91.50 82 LYS A C 1
ATOM 656 O O . LYS A 1 82 ? -7.919 5.137 5.444 1.00 91.50 82 LYS A O 1
ATOM 661 N N . ALA A 1 83 ? -7.834 3.942 3.543 1.00 91.50 83 ALA A N 1
ATOM 662 C CA . ALA A 1 83 ? -6.403 4.088 3.360 1.00 91.50 83 ALA A CA 1
ATOM 663 C C . ALA A 1 83 ? -6.065 4.641 1.976 1.00 91.50 83 ALA A C 1
ATOM 665 O O . ALA A 1 83 ? -6.861 4.578 1.037 1.00 91.50 83 ALA A O 1
ATOM 666 N N . ARG A 1 84 ? -4.880 5.222 1.859 1.00 91.94 84 ARG A N 1
ATOM 667 C CA . ARG A 1 84 ? -4.295 5.681 0.608 1.00 91.94 84 ARG A CA 1
ATOM 668 C C . ARG A 1 84 ? -2.811 5.378 0.640 1.00 91.94 84 ARG A C 1
ATOM 670 O O . ARG A 1 84 ? -2.149 5.800 1.581 1.00 91.94 84 ARG A O 1
ATOM 677 N N . ILE A 1 85 ? -2.324 4.691 -0.385 1.00 90.88 85 ILE A N 1
ATOM 678 C CA . ILE A 1 85 ? -0.894 4.566 -0.655 1.00 90.88 85 ILE A CA 1
ATOM 679 C C . ILE A 1 85 ? -0.579 5.456 -1.843 1.00 90.88 85 ILE A C 1
ATOM 681 O O . ILE A 1 85 ? -1.233 5.351 -2.881 1.00 90.88 85 ILE A O 1
ATOM 685 N N . THR A 1 86 ? 0.407 6.320 -1.676 1.00 88.62 86 THR A N 1
ATOM 686 C CA . THR A 1 86 ? 0.951 7.149 -2.746 1.00 88.62 86 THR A CA 1
ATOM 687 C C . THR A 1 86 ? 2.417 6.795 -2.922 1.00 88.62 86 THR A C 1
ATOM 689 O O . THR A 1 86 ? 3.152 6.757 -1.937 1.00 88.62 86 THR A O 1
ATOM 692 N N . SER A 1 87 ? 2.835 6.545 -4.157 1.00 86.75 87 SER A N 1
ATOM 693 C CA . SER A 1 87 ? 4.248 6.460 -4.510 1.00 86.75 87 SER A CA 1
ATOM 694 C C . SER A 1 87 ? 4.708 7.820 -5.005 1.00 86.75 87 SER A C 1
ATOM 696 O O . SER A 1 87 ? 4.044 8.419 -5.848 1.00 86.75 87 SER A O 1
ATOM 698 N N . VAL A 1 88 ? 5.797 8.327 -4.429 1.00 80.19 88 VAL A N 1
ATOM 699 C CA . VAL A 1 88 ? 6.371 9.622 -4.793 1.00 80.19 88 VAL A CA 1
ATOM 700 C C . VAL A 1 88 ? 7.836 9.440 -5.146 1.00 80.19 88 VAL A C 1
ATOM 702 O O . VAL A 1 88 ? 8.653 8.981 -4.342 1.00 80.19 88 VAL A O 1
ATOM 705 N N . LYS A 1 89 ? 8.180 9.856 -6.358 1.00 77.44 89 LYS A N 1
ATOM 706 C CA . LYS A 1 89 ? 9.552 9.923 -6.849 1.00 77.44 89 LYS A CA 1
ATOM 707 C C . LYS A 1 89 ? 10.213 11.220 -6.386 1.00 77.44 89 LYS A C 1
ATOM 709 O O . LYS A 1 89 ? 9.623 12.288 -6.494 1.00 77.44 89 LYS A O 1
ATOM 714 N N . TYR A 1 90 ? 11.454 11.144 -5.909 1.00 71.88 90 TYR A N 1
ATOM 715 C CA . TYR A 1 90 ? 12.216 12.338 -5.498 1.00 71.88 90 TYR A CA 1
ATOM 716 C C . TYR A 1 90 ? 13.623 12.422 -6.107 1.00 71.88 90 TYR A C 1
ATOM 718 O O . TYR A 1 90 ? 14.298 13.437 -5.942 1.00 71.88 90 TYR A O 1
ATOM 726 N N . LYS A 1 91 ? 14.085 11.386 -6.827 1.00 64.12 91 LYS A N 1
ATOM 727 C CA . LYS A 1 91 ? 15.335 11.402 -7.609 1.00 64.12 91 LYS A CA 1
ATOM 728 C C . LYS A 1 91 ? 15.133 10.803 -9.004 1.00 64.12 91 LYS A C 1
ATOM 730 O O . LYS A 1 91 ? 14.276 9.947 -9.213 1.00 64.12 91 LYS A O 1
ATOM 735 N N . GLY A 1 92 ? 15.929 11.283 -9.964 1.00 63.62 92 GLY A N 1
ATOM 736 C CA . GLY A 1 92 ? 15.926 10.821 -11.355 1.00 63.62 92 GLY A CA 1
ATOM 737 C C . GLY A 1 92 ? 16.400 9.371 -11.544 1.00 63.62 92 GLY A C 1
ATOM 738 O O . GLY A 1 92 ? 16.895 8.734 -10.618 1.00 63.62 92 GLY A O 1
ATOM 739 N N . PHE A 1 93 ? 16.270 8.900 -12.789 1.00 55.25 93 PHE A N 1
ATOM 740 C CA . PHE A 1 93 ? 16.431 7.524 -13.287 1.00 55.25 93 PHE A CA 1
ATOM 741 C C . PHE A 1 93 ? 15.397 6.496 -12.809 1.00 55.25 93 PHE A C 1
ATOM 743 O O . PHE A 1 93 ? 15.140 6.311 -11.618 1.00 55.25 93 PHE A O 1
ATOM 750 N N . PHE A 1 94 ? 14.849 5.794 -13.803 1.00 57.94 94 PHE A N 1
ATOM 751 C CA . PHE A 1 94 ? 14.015 4.607 -13.670 1.00 57.94 94 PHE A CA 1
ATOM 752 C C . PHE A 1 94 ? 14.803 3.473 -13.004 1.00 57.94 94 PHE A C 1
ATOM 754 O O . PHE A 1 94 ? 16.034 3.437 -13.048 1.00 57.94 94 PHE A O 1
ATOM 761 N N . GLY A 1 95 ? 14.110 2.502 -12.415 1.00 62.88 95 GLY A N 1
ATOM 762 C CA . GLY A 1 95 ? 14.779 1.244 -12.095 1.00 62.88 95 GLY A CA 1
ATOM 763 C C . GLY A 1 95 ? 15.356 1.118 -10.682 1.00 62.88 95 GLY A C 1
ATOM 764 O O . GLY A 1 95 ? 16.075 0.150 -10.483 1.00 62.88 95 GLY A O 1
ATOM 765 N N . LYS A 1 96 ? 15.119 1.993 -9.692 1.00 74.56 96 LYS A N 1
ATOM 766 C CA . LYS A 1 96 ? 15.662 1.794 -8.322 1.00 74.56 96 LYS A CA 1
ATOM 767 C C . LYS A 1 96 ? 14.636 2.122 -7.222 1.00 74.56 96 LYS A C 1
ATOM 769 O O . LYS A 1 96 ? 14.198 3.267 -7.169 1.00 74.56 96 LYS A O 1
ATOM 774 N N . PRO A 1 97 ? 14.311 1.184 -6.302 1.00 72.69 97 PRO A N 1
ATOM 775 C CA . PRO A 1 97 ? 13.382 1.436 -5.191 1.00 72.69 97 PRO A CA 1
ATOM 776 C C . PRO A 1 97 ? 13.771 2.655 -4.345 1.00 72.69 97 PRO A C 1
ATOM 778 O O . PRO A 1 97 ? 12.926 3.474 -3.998 1.00 72.69 97 PRO A O 1
ATOM 781 N N . GLY A 1 98 ? 15.073 2.842 -4.103 1.00 72.50 98 GLY A N 1
ATOM 782 C CA . GLY A 1 98 ? 15.597 3.953 -3.305 1.00 72.50 98 GLY A CA 1
ATOM 783 C C . GLY A 1 98 ? 15.539 5.347 -3.937 1.00 72.50 98 GLY A C 1
ATOM 784 O O . GLY A 1 98 ? 16.052 6.290 -3.341 1.00 72.50 98 GLY A O 1
ATOM 785 N N . ASN A 1 99 ? 14.932 5.493 -5.118 1.00 76.69 99 ASN A N 1
ATOM 786 C CA . ASN A 1 99 ? 14.658 6.795 -5.739 1.00 76.69 99 ASN A CA 1
ATOM 787 C C . ASN A 1 99 ? 13.225 7.296 -5.464 1.00 76.69 99 ASN A C 1
ATOM 789 O O . ASN A 1 99 ? 12.815 8.341 -5.979 1.00 76.69 99 ASN A O 1
ATOM 793 N N . SER A 1 100 ? 12.468 6.543 -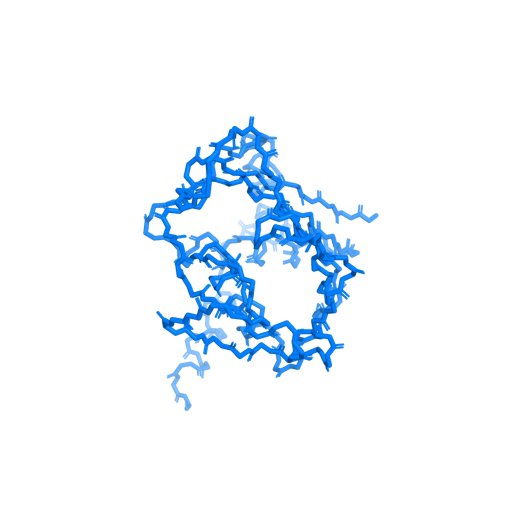4.667 1.00 77.38 100 SER A N 1
ATOM 794 C CA . SER A 1 100 ? 11.064 6.785 -4.350 1.00 77.38 100 SER A CA 1
ATOM 795 C C . SER A 1 100 ? 10.777 6.507 -2.880 1.00 77.38 100 SER A C 1
ATOM 797 O O . SER A 1 100 ? 11.508 5.755 -2.231 1.00 77.38 100 SER A O 1
ATOM 799 N N . TYR A 1 101 ? 9.707 7.095 -2.360 1.00 82.25 101 TYR A N 1
ATOM 800 C CA . TYR A 1 101 ? 9.121 6.692 -1.089 1.00 82.25 101 TYR A CA 1
ATOM 801 C C . TYR A 1 101 ? 7.633 6.399 -1.269 1.00 82.25 101 TYR A C 1
ATOM 803 O O . TYR A 1 101 ? 6.979 6.906 -2.180 1.00 82.25 101 TYR A O 1
ATOM 811 N N . MET A 1 102 ? 7.106 5.574 -0.374 1.00 85.19 102 MET A N 1
ATOM 812 C CA . MET A 1 102 ? 5.689 5.275 -0.253 1.00 85.19 102 MET A CA 1
ATOM 813 C C . MET A 1 102 ? 5.121 6.022 0.946 1.00 85.19 102 MET A C 1
ATOM 815 O O . MET A 1 102 ? 5.650 5.923 2.052 1.00 85.19 102 MET A O 1
ATOM 819 N N . GLU A 1 103 ? 4.028 6.744 0.739 1.00 87.62 103 GLU A N 1
ATOM 820 C CA . GLU A 1 103 ? 3.234 7.354 1.798 1.00 87.62 103 GLU A CA 1
ATOM 821 C C . GLU A 1 103 ? 1.946 6.545 1.989 1.00 87.62 103 GLU A C 1
ATOM 823 O O . GLU A 1 103 ? 1.085 6.535 1.110 1.00 87.62 103 GLU A O 1
ATOM 828 N N . LEU A 1 104 ? 1.787 5.885 3.140 1.00 89.38 104 LEU A N 1
ATOM 829 C CA . LEU A 1 104 ? 0.534 5.243 3.544 1.00 89.38 104 LEU A CA 1
ATOM 830 C C . LEU A 1 104 ? -0.200 6.134 4.541 1.00 89.38 104 LEU A C 1
ATOM 832 O O . LEU A 1 104 ? 0.214 6.265 5.689 1.00 89.38 104 LEU A O 1
ATOM 836 N N . LYS A 1 105 ? -1.334 6.691 4.126 1.00 90.50 105 LYS A N 1
ATOM 837 C CA . LYS A 1 105 ? -2.294 7.375 4.998 1.00 90.50 105 LYS A CA 1
ATOM 838 C C . LYS A 1 105 ? -3.442 6.431 5.295 1.00 90.50 105 LYS A C 1
ATOM 840 O O . LYS A 1 105 ? -4.196 6.105 4.386 1.00 90.50 105 LYS A O 1
ATOM 845 N N . ILE A 1 106 ? -3.612 6.023 6.546 1.00 89.88 106 ILE A N 1
ATOM 846 C CA . ILE A 1 106 ? -4.735 5.191 6.992 1.00 89.88 106 ILE A CA 1
ATOM 847 C C . ILE A 1 106 ? -5.563 5.944 8.025 1.00 89.88 106 ILE A C 1
ATOM 849 O O . ILE A 1 106 ? -5.017 6.630 8.885 1.00 89.88 106 ILE A O 1
ATOM 853 N N . GLY A 1 107 ? -6.884 5.824 7.952 1.00 87.69 107 GLY A N 1
ATOM 854 C CA . GLY A 1 107 ? -7.774 6.384 8.950 1.00 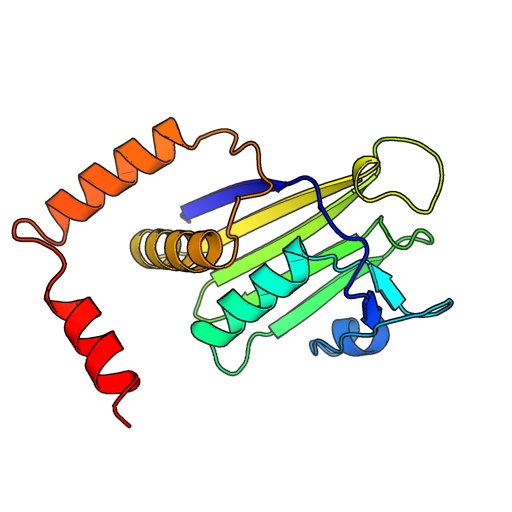87.69 107 GLY A CA 1
ATOM 855 C C . GLY A 1 107 ? -9.045 5.578 9.160 1.00 87.69 107 GLY A C 1
ATOM 856 O O . GLY A 1 107 ? -9.530 4.883 8.269 1.00 87.69 107 GLY A O 1
ATOM 857 N N . THR A 1 108 ? -9.585 5.696 10.365 1.00 86.31 108 THR A N 1
ATOM 858 C CA . THR A 1 108 ? -10.791 5.006 10.831 1.00 86.31 108 THR A CA 1
ATOM 859 C C . THR A 1 108 ? -11.489 5.845 11.904 1.00 86.31 108 THR A C 1
ATOM 861 O O . THR A 1 108 ? -10.936 6.815 12.439 1.00 86.31 108 THR A O 1
ATOM 864 N N . GLN A 1 109 ? -12.744 5.514 12.189 1.00 86.38 109 GLN A N 1
ATOM 865 C CA . GLN A 1 109 ? -13.470 6.077 13.323 1.00 86.38 109 GLN A CA 1
ATOM 866 C C . GLN A 1 109 ? -13.042 5.434 14.650 1.00 86.38 109 GLN A C 1
ATOM 868 O O . GLN A 1 109 ? -13.085 6.118 15.667 1.00 86.38 109 GLN A O 1
ATOM 873 N N . ASN A 1 110 ? -12.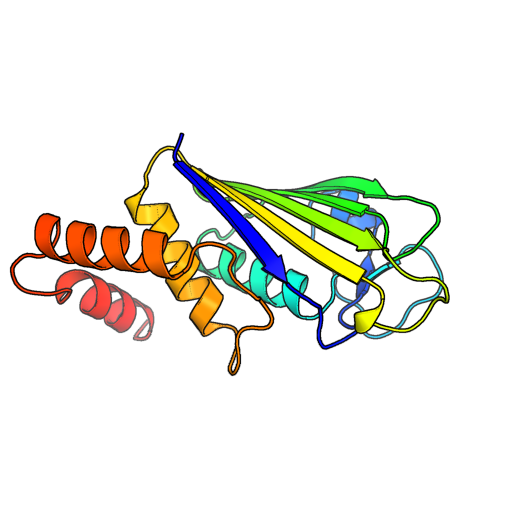563 4.185 14.633 1.00 84.50 110 ASN A N 1
ATOM 874 C CA . ASN A 1 110 ? -12.177 3.446 15.833 1.00 84.50 110 ASN A CA 1
ATOM 875 C C . ASN A 1 110 ? -10.643 3.408 16.013 1.00 84.50 110 ASN A C 1
ATOM 877 O O . ASN A 1 110 ? -9.949 2.759 15.227 1.00 84.50 110 ASN A O 1
ATOM 881 N N . PRO A 1 111 ? -10.077 4.071 17.038 1.00 81.62 111 PRO A N 1
ATOM 882 C CA . PRO A 1 111 ? -8.631 4.089 17.261 1.00 81.62 111 PRO A CA 1
ATOM 883 C C . PRO A 1 111 ? -8.049 2.716 17.629 1.00 81.62 111 PRO A C 1
ATOM 885 O O . PRO A 1 111 ? -6.877 2.471 17.34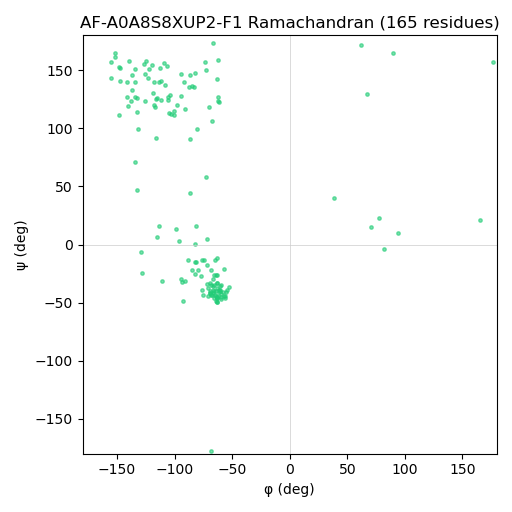8 1.00 81.62 111 PRO A O 1
ATOM 888 N N . ASN A 1 112 ? -8.840 1.818 18.222 1.00 82.44 112 ASN A N 1
ATOM 889 C CA . ASN A 1 112 ? -8.366 0.494 18.630 1.00 82.44 112 ASN A CA 1
ATOM 890 C C . ASN A 1 112 ? -8.120 -0.395 17.415 1.00 82.44 112 ASN A C 1
ATOM 892 O O . ASN A 1 112 ? -7.057 -1.005 17.307 1.00 82.44 112 ASN A O 1
ATOM 896 N N . ASP A 1 113 ? -9.053 -0.386 16.462 1.00 82.19 113 ASP A N 1
ATOM 897 C CA . ASP A 1 113 ? -8.921 -1.142 15.216 1.00 82.19 113 ASP A CA 1
ATOM 898 C C . ASP A 1 113 ? -7.694 -0.657 14.431 1.00 82.19 113 ASP A C 1
ATOM 900 O O . ASP A 1 113 ? -6.936 -1.464 13.896 1.00 82.19 113 ASP A O 1
ATOM 904 N N . LEU A 1 114 ? -7.441 0.661 14.419 1.00 82.62 114 LEU A N 1
ATOM 905 C CA . LEU A 1 114 ? -6.234 1.236 13.814 1.00 82.62 114 LEU A CA 1
ATOM 906 C C . LEU A 1 114 ? -4.958 0.670 14.416 1.00 82.62 114 LEU A C 1
ATOM 908 O O . LEU A 1 114 ? -4.018 0.350 13.697 1.00 82.62 114 LEU A O 1
ATOM 912 N N . MET A 1 115 ? -4.927 0.560 15.736 1.00 81.44 115 MET A N 1
ATOM 913 C CA . MET A 1 115 ? -3.762 0.093 16.463 1.00 81.44 115 MET A CA 1
ATOM 914 C C . MET A 1 115 ? -3.484 -1.389 16.192 1.00 81.44 115 MET A C 1
ATOM 916 O O . MET A 1 115 ? -2.343 -1.759 15.925 1.00 81.44 115 MET A O 1
ATOM 920 N N . VAL A 1 116 ? -4.536 -2.212 16.198 1.00 81.62 116 VAL A N 1
ATOM 921 C CA . VAL A 1 116 ? -4.461 -3.645 15.884 1.00 81.62 116 VAL A CA 1
ATOM 922 C C . VAL A 1 116 ? -4.015 -3.859 14.440 1.00 81.62 116 VAL A C 1
ATOM 924 O O . VAL A 1 116 ? -3.093 -4.635 14.196 1.00 81.62 116 VAL A O 1
ATOM 927 N N . PHE A 1 117 ? -4.602 -3.129 13.487 1.00 86.12 117 PHE A N 1
ATOM 928 C CA . PHE A 1 117 ? -4.196 -3.201 12.085 1.00 86.12 117 PHE A CA 1
ATOM 929 C C . PHE A 1 117 ? -2.724 -2.822 11.905 1.00 86.12 117 PHE A C 1
ATOM 931 O O . PHE A 1 117 ? -1.985 -3.532 11.232 1.00 86.12 117 PHE A O 1
ATOM 938 N N . LEU A 1 118 ? -2.281 -1.719 12.520 1.00 83.75 118 LEU A N 1
ATOM 939 C CA . LEU A 1 118 ? -0.886 -1.289 12.432 1.00 83.75 118 LEU A CA 1
ATOM 940 C C . LEU A 1 118 ? 0.060 -2.344 13.003 1.00 83.75 118 LEU A C 1
ATOM 942 O O . LEU A 1 118 ? 1.102 -2.585 12.404 1.00 83.75 118 LEU A O 1
ATOM 946 N N . GLN A 1 119 ? -0.302 -2.993 14.112 1.00 81.56 119 GLN A N 1
ATOM 947 C CA . GLN A 1 119 ? 0.499 -4.075 14.677 1.00 81.56 119 GLN A CA 1
ATOM 948 C C . GLN A 1 119 ? 0.586 -5.272 13.716 1.00 81.56 119 GLN A C 1
ATOM 950 O O . GLN A 1 119 ? 1.691 -5.696 13.384 1.00 81.56 119 GLN A O 1
ATOM 955 N N . ALA A 1 120 ? -0.548 -5.742 13.190 1.00 83.00 120 ALA A N 1
ATOM 956 C CA . ALA A 1 120 ? -0.581 -6.834 12.215 1.00 83.00 120 ALA A CA 1
ATOM 957 C C . ALA A 1 120 ? 0.196 -6.498 10.930 1.00 83.00 120 ALA A C 1
ATOM 959 O O . ALA A 1 120 ? 0.845 -7.363 10.347 1.00 83.00 120 ALA A O 1
ATOM 960 N N . PHE A 1 121 ? 0.155 -5.237 10.491 1.00 85.12 121 PHE A N 1
ATOM 961 C CA . PHE A 1 121 ? 0.905 -4.761 9.334 1.00 85.12 121 PHE A CA 1
ATOM 962 C C . PHE A 1 121 ? 2.416 -4.716 9.597 1.00 85.12 121 PHE A C 1
ATOM 964 O O . PHE A 1 121 ? 3.191 -5.131 8.740 1.00 85.12 121 PHE A O 1
ATOM 971 N N . VAL A 1 122 ? 2.851 -4.263 10.780 1.00 79.88 122 VAL A N 1
ATOM 972 C CA . VAL A 1 122 ? 4.272 -4.282 11.179 1.00 79.88 122 VAL A CA 1
ATOM 973 C C . VAL A 1 122 ? 4.813 -5.711 11.171 1.00 79.88 122 VAL A C 1
ATOM 975 O O . VAL A 1 122 ? 5.896 -5.943 10.643 1.00 79.88 122 VAL A O 1
ATOM 978 N N . GLU A 1 123 ? 4.038 -6.667 11.683 1.00 80.81 123 GLU A N 1
ATOM 979 C CA . GLU A 1 123 ? 4.411 -8.087 11.753 1.00 80.81 123 GLU A CA 1
ATOM 980 C C . GLU A 1 123 ? 4.579 -8.751 10.370 1.00 80.81 123 GLU A C 1
ATOM 982 O O . GLU A 1 123 ? 5.169 -9.826 10.275 1.00 80.81 123 GLU A O 1
ATOM 987 N N . LYS A 1 124 ? 4.134 -8.114 9.273 1.00 83.12 124 LYS A N 1
ATOM 988 C CA . LYS A 1 124 ? 4.397 -8.583 7.898 1.00 83.12 124 LYS A CA 1
ATOM 989 C C . LYS A 1 124 ? 5.830 -8.343 7.424 1.00 83.12 124 LYS A C 1
ATOM 991 O O . LYS A 1 124 ? 6.223 -8.895 6.395 1.00 83.12 124 LYS A O 1
ATOM 996 N N . PHE A 1 125 ? 6.603 -7.524 8.135 1.00 77.00 125 PHE A N 1
ATOM 997 C CA . PHE A 1 125 ? 7.983 -7.210 7.788 1.00 77.00 125 PHE A CA 1
ATOM 998 C C . PHE A 1 125 ? 8.933 -7.735 8.860 1.00 77.00 125 PHE A C 1
ATOM 1000 O O . PHE A 1 125 ? 8.837 -7.357 10.020 1.00 77.00 125 PHE A O 1
ATOM 1007 N N . GLU A 1 126 ? 9.926 -8.523 8.446 1.00 73.06 126 GLU A N 1
ATOM 1008 C CA . GLU A 1 126 ? 11.037 -8.921 9.323 1.00 73.06 126 GLU A CA 1
ATOM 1009 C C . GLU A 1 126 ? 11.826 -7.700 9.828 1.00 73.06 126 GLU A C 1
ATOM 1011 O O . GLU A 1 126 ? 12.210 -7.612 10.990 1.00 73.06 126 GLU A O 1
ATOM 1016 N N . THR A 1 127 ? 12.020 -6.708 8.955 1.00 69.56 127 THR A N 1
ATOM 1017 C CA . THR A 1 127 ? 12.580 -5.399 9.307 1.00 69.56 127 THR A CA 1
ATOM 1018 C C . THR A 1 127 ? 11.705 -4.314 8.685 1.00 69.56 127 THR A C 1
ATOM 1020 O O . THR A 1 127 ? 11.640 -4.236 7.453 1.00 69.56 127 THR A O 1
ATOM 1023 N N . PRO A 1 128 ? 11.009 -3.493 9.489 1.00 67.00 128 PRO A N 1
ATOM 1024 C CA . PRO A 1 128 ? 10.117 -2.465 8.968 1.00 67.00 128 PRO A CA 1
ATOM 1025 C C . PRO A 1 128 ? 10.860 -1.426 8.104 1.00 67.00 128 PRO A C 1
ATOM 1027 O O . PRO A 1 128 ? 11.782 -0.779 8.602 1.00 67.00 128 PRO A O 1
ATOM 1030 N N . PRO A 1 129 ? 10.475 -1.219 6.828 1.00 62.59 129 PRO A N 1
ATOM 1031 C CA . PRO A 1 129 ? 11.199 -0.352 5.888 1.00 62.59 129 PRO A CA 1
ATOM 1032 C C . PRO A 1 129 ? 10.883 1.151 6.041 1.00 62.59 129 PRO A C 1
ATOM 1034 O O . PRO A 1 129 ? 11.137 1.946 5.133 1.00 62.59 129 PRO A O 1
ATOM 1037 N N . TRP A 1 130 ? 10.284 1.563 7.162 1.00 67.25 130 TRP A N 1
ATOM 1038 C CA . TRP A 1 130 ? 9.883 2.948 7.407 1.00 67.25 130 TRP A CA 1
ATOM 1039 C C . TRP A 1 130 ? 10.697 3.621 8.502 1.00 67.25 130 TRP A C 1
ATOM 1041 O O . TRP A 1 130 ? 10.917 3.080 9.584 1.00 67.25 130 TRP A O 1
ATOM 1051 N N . ILE A 1 131 ? 11.012 4.892 8.2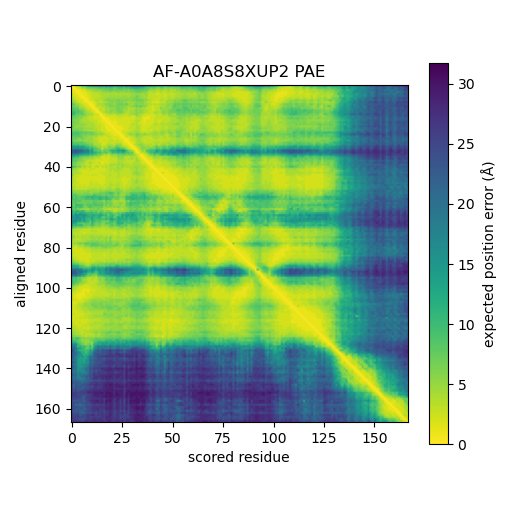63 1.00 55.25 131 ILE A N 1
ATOM 1052 C CA . ILE A 1 131 ? 11.316 5.842 9.327 1.00 55.25 131 ILE A CA 1
ATOM 1053 C C . ILE A 1 131 ? 9.963 6.417 9.750 1.00 55.25 131 ILE A C 1
ATOM 1055 O O . ILE A 1 131 ? 9.444 7.361 9.156 1.00 55.25 131 ILE A O 1
ATOM 1059 N N . MET A 1 132 ? 9.323 5.791 10.740 1.00 50.66 132 MET A N 1
ATOM 1060 C CA . MET A 1 132 ? 8.034 6.268 11.243 1.00 50.66 132 MET A CA 1
ATOM 1061 C C . MET A 1 132 ? 8.221 7.615 11.936 1.00 50.66 132 MET A C 1
ATOM 1063 O O . MET A 1 132 ? 8.699 7.675 13.072 1.00 50.66 132 MET A O 1
ATOM 1067 N N . ASN A 1 133 ? 7.776 8.691 11.290 1.00 46.44 133 ASN A N 1
ATOM 1068 C CA . ASN A 1 133 ? 7.737 10.030 11.865 1.00 46.44 133 ASN A CA 1
ATOM 1069 C C . ASN A 1 133 ? 6.610 10.137 12.922 1.00 46.44 133 ASN A C 1
ATOM 1071 O O . ASN A 1 133 ? 5.659 10.880 12.722 1.00 46.44 133 ASN A O 1
ATOM 1075 N N . ASN A 1 134 ? 6.647 9.291 13.974 1.00 49.56 134 ASN A N 1
ATOM 1076 C CA . ASN A 1 134 ? 5.906 9.378 15.254 1.00 49.56 134 ASN A CA 1
ATOM 1077 C C . ASN A 1 134 ? 5.882 8.080 16.101 1.00 49.56 134 ASN A C 1
ATOM 1079 O O . ASN A 1 134 ? 5.024 7.957 16.977 1.00 49.56 134 ASN A O 1
ATOM 1083 N N . TRP A 1 135 ? 6.798 7.111 15.930 1.00 45.19 135 TRP A N 1
ATOM 1084 C CA . TRP A 1 135 ? 6.749 5.861 16.727 1.00 45.19 135 TRP A CA 1
ATOM 1085 C C . TRP A 1 135 ? 6.676 6.108 18.246 1.00 45.19 135 TRP A C 1
ATOM 1087 O O . TRP A 1 135 ? 5.922 5.434 18.939 1.00 45.19 135 TRP A O 1
ATOM 1097 N N . LYS A 1 136 ? 7.368 7.137 18.764 1.00 46.31 136 LYS A N 1
ATOM 1098 C CA . LYS A 1 136 ? 7.286 7.545 20.181 1.00 46.31 136 LYS A CA 1
ATOM 1099 C C . LYS A 1 136 ? 5.881 8.001 20.604 1.00 46.31 136 LYS A C 1
ATOM 1101 O O . LYS A 1 136 ? 5.411 7.570 21.652 1.00 46.31 136 LYS A O 1
ATOM 1106 N N . LYS A 1 137 ? 5.188 8.822 19.801 1.00 46.19 137 LYS A N 1
ATOM 1107 C CA . LYS A 1 137 ? 3.811 9.267 20.102 1.00 46.19 137 LYS A CA 1
ATOM 1108 C C . LYS A 1 137 ? 2.801 8.125 19.983 1.00 46.19 137 LYS A C 1
ATOM 1110 O O . LYS A 1 137 ? 1.833 8.090 20.736 1.00 46.19 137 LYS A O 1
ATOM 1115 N N . LEU A 1 138 ? 3.030 7.187 19.061 1.00 45.19 138 LEU A N 1
ATOM 1116 C CA . LEU A 1 138 ? 2.151 6.035 18.883 1.00 45.19 138 LEU A CA 1
ATOM 1117 C C . LEU A 1 138 ? 2.352 4.995 19.991 1.00 45.19 138 LEU A C 1
ATOM 1119 O O . LEU A 1 138 ? 1.360 4.561 20.554 1.00 45.19 138 LEU A O 1
ATOM 1123 N N . LYS A 1 139 ? 3.597 4.676 20.387 1.00 46.94 139 LYS A N 1
ATOM 1124 C CA . LYS A 1 139 ? 3.897 3.812 21.548 1.00 46.94 139 LYS A CA 1
ATOM 1125 C C . LYS A 1 139 ? 3.274 4.337 22.842 1.00 46.94 139 LYS A C 1
ATOM 1127 O O . LYS A 1 139 ? 2.622 3.572 23.537 1.00 46.94 139 LYS A O 1
ATOM 1132 N N . LEU A 1 140 ? 3.403 5.639 23.118 1.00 48.38 140 LEU A N 1
ATOM 1133 C CA . LEU A 1 140 ? 2.773 6.270 24.287 1.00 48.38 140 LEU A CA 1
ATOM 1134 C C . LEU A 1 140 ? 1.254 6.053 24.299 1.00 48.38 140 LEU A C 1
ATOM 1136 O O . LEU A 1 140 ? 0.692 5.679 25.324 1.00 48.38 140 LEU A O 1
ATOM 1140 N N . ASN A 1 141 ? 0.596 6.215 23.149 1.00 50.22 141 ASN A N 1
ATOM 1141 C CA . ASN A 1 141 ? -0.835 5.947 23.028 1.00 50.22 141 ASN A CA 1
ATOM 1142 C C . ASN A 1 141 ? -1.164 4.447 23.072 1.00 50.22 141 ASN A C 1
ATOM 1144 O O . ASN A 1 141 ? -2.185 4.082 23.639 1.00 50.22 141 ASN A O 1
ATOM 1148 N N . VAL A 1 142 ? -0.305 3.574 22.542 1.00 45.50 142 VAL A N 1
ATOM 1149 C CA . VAL A 1 142 ? -0.478 2.113 22.572 1.00 45.50 142 VAL A CA 1
ATOM 1150 C C . VAL A 1 142 ? -0.414 1.576 23.994 1.00 45.50 142 VAL A C 1
ATOM 1152 O O . VAL A 1 142 ? -1.280 0.799 24.384 1.00 45.50 142 VAL A O 1
ATOM 1155 N N . ASP A 1 143 ? 0.560 2.013 24.787 1.00 44.97 143 ASP A N 1
ATOM 1156 C CA . ASP A 1 143 ? 0.711 1.567 26.171 1.00 44.97 143 ASP A CA 1
ATOM 1157 C C . ASP A 1 143 ? -0.430 2.095 27.055 1.00 44.97 143 ASP A C 1
ATOM 1159 O O . ASP A 1 143 ? -0.932 1.379 27.925 1.00 44.97 143 ASP A O 1
ATOM 1163 N N . LEU A 1 144 ? -0.912 3.315 26.786 1.00 48.47 144 LEU A N 1
ATOM 1164 C CA . LEU A 1 144 ? -2.082 3.894 27.452 1.00 48.47 144 LEU A CA 1
ATOM 1165 C C . LEU A 1 144 ? -3.386 3.179 27.075 1.00 48.47 144 LEU A C 1
ATOM 1167 O O . LEU A 1 144 ? -4.199 2.892 27.951 1.00 48.47 144 LEU A O 1
ATOM 1171 N N . VAL A 1 145 ? -3.586 2.864 25.794 1.00 48.31 145 VAL A N 1
ATOM 1172 C CA . VAL A 1 145 ? -4.775 2.157 25.291 1.00 48.31 145 VAL A CA 1
ATOM 1173 C C . VAL A 1 145 ? -4.787 0.701 25.763 1.00 48.31 145 VAL A C 1
ATOM 1175 O O . VAL A 1 145 ? -5.827 0.231 26.223 1.00 48.31 145 VAL A O 1
ATOM 1178 N N . LYS A 1 146 ? -3.638 0.008 25.755 1.00 44.75 146 LYS A N 1
ATOM 1179 C CA . LYS A 1 146 ? -3.500 -1.348 26.314 1.00 44.75 146 LYS A CA 1
ATOM 1180 C C . LYS A 1 146 ? -3.849 -1.380 27.803 1.00 44.75 146 LYS A C 1
ATOM 1182 O O . LYS A 1 146 ? -4.636 -2.230 28.203 1.00 44.75 146 LYS A O 1
ATOM 1187 N N . LYS A 1 147 ? -3.358 -0.422 28.600 1.00 51.41 147 LYS A N 1
ATOM 1188 C CA . LYS A 1 147 ? -3.714 -0.301 30.028 1.00 51.41 147 LYS A CA 1
ATOM 1189 C C . LYS A 1 147 ? -5.189 0.040 30.264 1.00 51.41 147 LYS A C 1
ATOM 1191 O O . LYS A 1 147 ? -5.754 -0.425 31.247 1.00 51.41 147 LYS A O 1
ATOM 1196 N N . LYS A 1 148 ? -5.815 0.840 29.390 1.00 47.50 148 LYS A N 1
ATOM 1197 C CA . LYS A 1 148 ? -7.230 1.238 29.522 1.00 47.50 148 LYS A CA 1
ATOM 1198 C C . LYS A 1 148 ? -8.217 0.140 29.129 1.00 47.50 148 LYS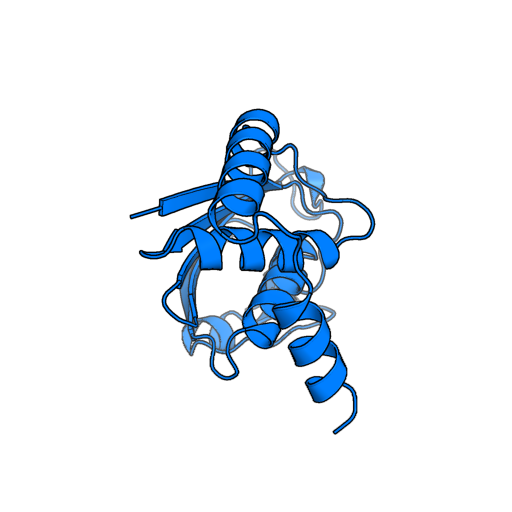 A C 1
ATOM 1200 O O . LYS A 1 148 ? -9.262 0.032 29.755 1.00 47.50 148 LYS A O 1
ATOM 1205 N N . LEU A 1 149 ? -7.918 -0.620 28.077 1.00 37.91 149 LEU A N 1
ATOM 1206 C CA . LEU A 1 149 ? -8.819 -1.652 27.549 1.00 37.91 149 LEU A CA 1
ATOM 1207 C C . LEU A 1 149 ? -8.582 -3.022 28.179 1.00 37.91 149 LEU A C 1
ATOM 1209 O O . LEU A 1 149 ? -9.524 -3.788 28.333 1.00 37.91 149 LEU A O 1
ATOM 1213 N N . TYR A 1 150 ? -7.338 -3.318 28.556 1.00 45.50 150 TYR A N 1
ATOM 1214 C CA . TYR A 1 150 ? -6.938 -4.606 29.113 1.00 45.50 150 TYR A CA 1
ATOM 1215 C C . TYR A 1 150 ? -6.048 -4.385 30.339 1.00 45.50 150 TYR A C 1
ATOM 1217 O O . TYR A 1 150 ? -4.847 -4.667 30.290 1.00 45.50 150 TYR A O 1
ATOM 1225 N N . PRO A 1 151 ? -6.613 -3.901 31.461 1.00 47.78 151 PRO A N 1
ATOM 1226 C CA . PRO A 1 151 ? -5.847 -3.683 32.688 1.00 47.78 151 PRO A CA 1
ATOM 1227 C C . PRO A 1 151 ? -5.140 -4.960 33.184 1.00 47.78 151 PRO A C 1
ATOM 1229 O O . PRO A 1 151 ? -4.122 -4.860 33.860 1.00 47.78 151 PRO A O 1
ATOM 1232 N N . ASN A 1 152 ? -5.618 -6.142 32.763 1.00 45.72 152 ASN A N 1
ATOM 1233 C CA . ASN A 1 152 ? -5.084 -7.463 33.118 1.00 45.72 152 ASN A CA 1
ATOM 1234 C C . ASN A 1 152 ? -4.455 -8.245 31.932 1.00 45.72 152 ASN A C 1
ATOM 1236 O O . ASN A 1 152 ? -4.233 -9.452 32.043 1.00 45.72 152 ASN A O 1
ATOM 1240 N N . GLY A 1 153 ? -4.147 -7.584 30.805 1.00 49.81 153 GLY A N 1
ATOM 1241 C CA . GLY A 1 153 ? -3.434 -8.176 29.656 1.00 49.81 153 GLY A CA 1
ATOM 1242 C C . GLY A 1 153 ? -4.313 -8.841 28.570 1.00 49.81 153 GLY A C 1
ATOM 1243 O O . GLY A 1 153 ? -5.498 -9.090 28.790 1.00 49.81 153 GLY A O 1
ATOM 1244 N N . PRO A 1 154 ? -3.755 -9.114 27.369 1.00 47.59 154 PRO A N 1
ATOM 1245 C CA . PRO A 1 154 ? -4.503 -9.358 26.126 1.00 47.59 154 PRO A CA 1
ATOM 1246 C C . PRO A 1 154 ? -4.946 -10.824 25.928 1.00 47.59 154 PRO A C 1
ATOM 1248 O O . PRO A 1 154 ? -4.825 -11.371 24.835 1.00 47.59 154 PRO A O 1
ATOM 1251 N N . LYS A 1 155 ? -5.474 -11.480 26.967 1.00 54.41 155 LYS A N 1
ATOM 1252 C CA . LYS A 1 155 ? -5.787 -12.925 26.922 1.00 54.41 155 LYS A CA 1
ATOM 1253 C C . LYS A 1 155 ? -6.914 -13.293 25.943 1.00 54.41 155 LYS A C 1
ATOM 1255 O O . LYS A 1 155 ? -6.909 -14.370 25.362 1.00 54.41 155 LYS A O 1
ATOM 1260 N N . GLU A 1 156 ? -7.862 -12.390 25.703 1.00 46.78 156 GLU A N 1
ATOM 1261 C CA . GLU A 1 156 ? -9.120 -12.730 25.019 1.00 46.78 156 GLU A CA 1
ATOM 1262 C C . GLU A 1 156 ? -9.027 -12.772 23.477 1.00 46.78 156 GLU A C 1
ATOM 1264 O O . GLU A 1 156 ? -9.809 -13.453 22.812 1.00 46.78 156 GLU A O 1
ATOM 1269 N N . TRP A 1 157 ? -8.074 -12.048 22.877 1.00 44.78 157 TRP A N 1
ATOM 1270 C CA . TRP A 1 157 ? -7.895 -12.008 21.416 1.00 44.78 157 TRP A CA 1
ATOM 1271 C C . TRP A 1 157 ? -6.857 -13.024 20.918 1.00 44.78 157 TRP A C 1
ATOM 1273 O O . TRP A 1 157 ? -7.021 -13.568 19.825 1.00 44.78 157 TRP A O 1
ATOM 1283 N N . GLU A 1 158 ? -5.850 -13.356 21.736 1.00 49.50 158 GLU A N 1
ATOM 1284 C CA . GLU A 1 158 ? -4.936 -14.480 21.480 1.00 49.50 158 GLU A CA 1
ATOM 1285 C C . GLU A 1 158 ? -5.700 -15.813 21.447 1.00 49.50 158 GLU A C 1
ATOM 1287 O O . GLU A 1 158 ? -5.505 -16.607 20.526 1.00 49.50 158 GLU A O 1
ATOM 1292 N N . GLU A 1 159 ? -6.669 -16.001 22.351 1.00 53.19 159 GLU A N 1
ATOM 1293 C CA . GLU A 1 159 ? -7.575 -17.156 22.333 1.00 53.19 159 GLU A CA 1
ATOM 1294 C C . GLU A 1 159 ? -8.450 -17.212 21.070 1.00 53.19 159 GLU A C 1
ATOM 1296 O O . GLU A 1 159 ? -8.693 -18.293 20.526 1.00 53.19 159 GLU A O 1
ATOM 1301 N N . LYS A 1 160 ? -8.918 -16.063 20.559 1.00 49.41 160 LYS A N 1
ATOM 1302 C CA . LYS A 1 160 ? -9.717 -16.002 19.319 1.00 49.41 160 LYS A CA 1
ATOM 1303 C C . LYS A 1 160 ? -8.870 -16.290 18.076 1.00 49.41 160 LYS A C 1
ATOM 1305 O O . LYS A 1 160 ? -9.344 -16.987 17.181 1.00 49.41 160 LYS A O 1
ATOM 1310 N N . LEU A 1 161 ? -7.620 -15.825 18.032 1.00 44.50 161 LEU A N 1
ATOM 1311 C CA . LEU A 1 161 ? -6.669 -16.134 16.956 1.00 44.50 161 LEU A CA 1
ATOM 1312 C C . LEU A 1 161 ? -6.224 -17.605 16.979 1.00 44.50 161 LEU A C 1
ATOM 1314 O O . LEU A 1 161 ? -6.156 -18.230 15.920 1.00 44.50 161 LEU A O 1
ATOM 1318 N N . GLN A 1 162 ? -5.987 -18.184 18.160 1.00 49.91 162 GLN A N 1
ATOM 1319 C CA . GLN A 1 162 ? -5.679 -19.612 18.307 1.00 49.91 162 GLN A CA 1
ATOM 1320 C C . GLN A 1 162 ? -6.862 -20.495 17.894 1.00 49.91 162 GLN A C 1
ATOM 1322 O O . GLN A 1 162 ? -6.674 -21.437 17.127 1.00 49.91 162 GLN A O 1
ATOM 1327 N N . LYS A 1 163 ? -8.094 -20.149 18.292 1.00 49.69 163 LYS A N 1
ATOM 1328 C CA . LYS A 1 163 ? -9.307 -20.873 17.864 1.00 49.69 163 LYS A CA 1
ATOM 1329 C C . LYS A 1 163 ? -9.562 -20.801 16.354 1.00 49.69 163 LYS A C 1
ATOM 1331 O O . LYS A 1 163 ? -10.179 -21.713 15.813 1.00 49.69 163 LYS A O 1
ATOM 1336 N N . LYS A 1 164 ? -9.091 -19.752 15.668 1.00 46.03 164 LYS A N 1
ATOM 1337 C CA . LYS A 1 164 ? -9.239 -19.591 14.209 1.00 46.03 164 LYS A CA 1
ATOM 1338 C C . LYS A 1 164 ? -8.149 -20.312 13.400 1.00 46.03 164 LYS A C 1
AT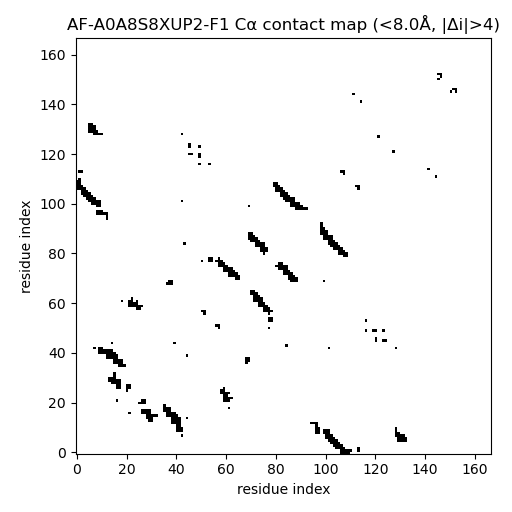OM 1340 O O . LYS A 1 164 ? -8.390 -20.619 12.244 1.00 46.03 164 LYS A O 1
ATOM 1345 N N . LYS A 1 165 ? -6.984 -20.600 13.998 1.00 44.59 165 LYS A N 1
ATOM 1346 C CA . LYS A 1 165 ? -5.912 -21.427 13.399 1.00 44.59 165 LYS A CA 1
ATOM 1347 C C . LYS A 1 165 ? -6.134 -22.940 13.554 1.00 44.59 165 LYS A C 1
ATOM 1349 O O . LYS A 1 165 ? -5.448 -23.713 12.900 1.00 44.59 165 LYS A O 1
ATOM 1354 N N . LEU A 1 166 ? -7.052 -23.350 14.432 1.00 44.25 166 LEU A N 1
ATOM 1355 C CA . LEU A 1 166 ? -7.402 -24.749 14.725 1.00 44.25 166 LEU A C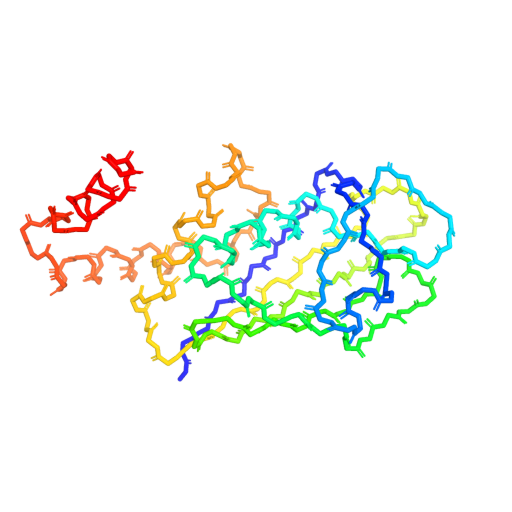A 1
ATOM 1356 C C . LEU A 1 166 ? -8.667 -25.233 13.984 1.00 44.25 166 LEU A C 1
ATOM 1358 O O . LEU A 1 166 ? -9.222 -26.268 14.345 1.00 44.25 166 LEU A O 1
ATOM 1362 N N . ARG A 1 167 ? -9.142 -24.484 12.983 1.00 38.91 167 ARG A N 1
ATOM 1363 C CA . ARG A 1 167 ? -10.252 -24.867 12.102 1.00 38.91 167 ARG A CA 1
ATOM 1364 C C . ARG A 1 167 ? -9.784 -24.977 10.665 1.00 38.91 167 ARG A C 1
ATOM 1366 O O . ARG A 1 167 ? -8.978 -24.109 10.266 1.00 38.91 167 ARG A O 1
#